Protein AF-A0AAW1FTK6-F1 (afdb_monomer_lite)

Organism: Zoarces viviparus (NCBI:txid48416)

Secondary structure (DSSP, 8-state):
-----GGGTTS---SSEEE-TTSTT--EEE-HHHHHHHHHHHHTS---GGG-S-GGGS----------------------PPPP-------

Structure (mmCIF, N/CA/C/O backbone):
data_AF-A0AAW1FTK6-F1
#
_entry.id   AF-A0AAW1FTK6-F1
#
loop_
_atom_site.group_PDB
_atom_site.id
_atom_site.type_symbol
_atom_site.label_atom_id
_atom_site.label_alt_id
_atom_site.label_comp_id
_atom_site.label_asym_id
_atom_site.label_entity_id
_atom_site.label_seq_id
_atom_site.pdbx_PDB_ins_code
_atom_site.Cartn_x
_atom_site.Cartn_y
_atom_site.Cartn_z
_atom_site.occupancy
_atom_site.B_iso_or_equiv
_atom_site.auth_seq_id
_atom_site.auth_comp_id
_atom_site.auth_asym_id
_atom_site.auth_atom_id
_atom_site.pdbx_PDB_model_num
ATOM 1 N N . MET A 1 1 ? 3.603 -4.248 -1.997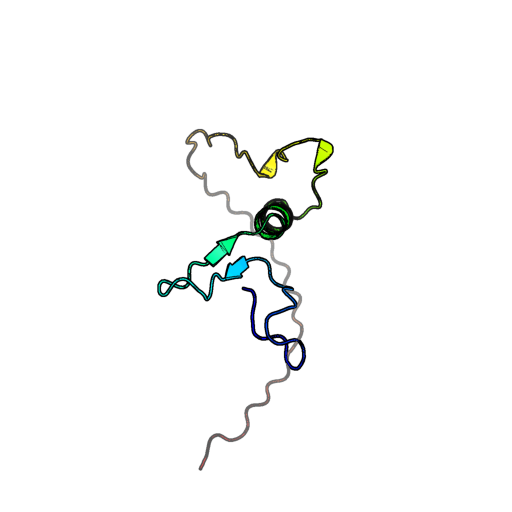 1.00 92.75 1 MET A N 1
ATOM 2 C CA . MET A 1 1 ? 3.792 -3.020 -2.820 1.00 92.75 1 MET A CA 1
ATOM 3 C C . MET A 1 1 ? 3.718 -3.421 -4.280 1.00 92.75 1 MET A C 1
ATOM 5 O O . MET A 1 1 ? 4.131 -4.532 -4.532 1.00 92.75 1 MET A O 1
ATOM 9 N N . ASP A 1 2 ? 3.291 -2.579 -5.222 1.00 96.00 2 ASP A N 1
ATOM 10 C CA . ASP A 1 2 ? 3.172 -2.977 -6.637 1.00 96.00 2 ASP A CA 1
ATOM 11 C C . ASP A 1 2 ? 4.506 -3.504 -7.188 1.00 96.00 2 ASP A C 1
ATOM 13 O O . ASP A 1 2 ? 5.491 -2.756 -7.231 1.00 96.00 2 ASP A O 1
ATOM 17 N N . ASN A 1 3 ? 4.546 -4.772 -7.606 1.00 93.75 3 ASN A N 1
ATOM 18 C CA . ASN A 1 3 ? 5.740 -5.489 -8.066 1.00 93.75 3 ASN A CA 1
ATOM 19 C C . ASN A 1 3 ? 5.752 -5.63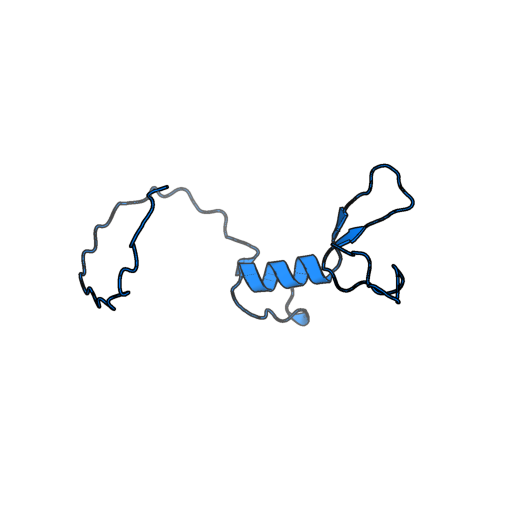6 -9.601 1.00 93.75 3 ASN A C 1
ATOM 21 O O . ASN A 1 3 ? 5.029 -4.938 -10.305 1.00 93.75 3 ASN A O 1
ATOM 25 N N . LEU A 1 4 ? 6.659 -6.479 -10.115 1.00 95.75 4 LEU A N 1
ATOM 26 C CA . LEU A 1 4 ? 6.687 -6.903 -11.516 1.00 95.75 4 LEU A CA 1
ATOM 27 C C . LEU A 1 4 ? 5.729 -8.086 -11.698 1.00 95.75 4 LEU A C 1
ATOM 29 O O . LEU A 1 4 ? 6.001 -9.177 -11.201 1.00 95.75 4 LEU A O 1
ATOM 33 N N . GLU A 1 5 ? 4.679 -7.889 -12.483 1.00 97.12 5 GLU A N 1
ATOM 34 C CA . GLU A 1 5 ? 3.631 -8.876 -12.745 1.00 97.12 5 GLU A CA 1
ATOM 35 C C . GLU A 1 5 ? 3.924 -9.680 -14.021 1.00 97.12 5 GLU A C 1
ATOM 37 O O . GLU A 1 5 ? 3.162 -9.695 -14.988 1.00 97.12 5 GLU A O 1
ATOM 42 N N . TRP A 1 6 ? 5.073 -10.360 -14.040 1.00 95.88 6 TRP A N 1
ATOM 43 C CA . TRP A 1 6 ? 5.459 -11.309 -15.094 1.00 95.88 6 TRP A CA 1
ATOM 44 C C . TRP A 1 6 ? 5.332 -10.729 -16.517 1.00 95.88 6 TRP A C 1
ATOM 46 O O . TRP A 1 6 ? 5.951 -9.714 -16.837 1.00 95.88 6 TRP A O 1
ATOM 56 N N . ALA A 1 7 ? 4.538 -11.370 -17.383 1.00 97.69 7 ALA A N 1
ATOM 57 C CA . ALA A 1 7 ? 4.314 -10.947 -18.763 1.00 97.69 7 ALA A CA 1
ATOM 58 C C . ALA A 1 7 ? 3.583 -9.598 -18.877 1.00 97.69 7 ALA A C 1
ATOM 60 O O . ALA A 1 7 ? 3.755 -8.902 -19.876 1.00 97.69 7 ALA A O 1
ATOM 61 N N . ALA A 1 8 ? 2.809 -9.203 -17.861 1.00 97.19 8 ALA A N 1
ATOM 62 C CA . ALA A 1 8 ? 2.148 -7.901 -17.817 1.00 97.19 8 ALA A CA 1
ATOM 63 C C . ALA A 1 8 ? 3.120 -6.763 -17.451 1.00 97.19 8 ALA A C 1
ATOM 65 O O . ALA A 1 8 ? 2.784 -5.577 -17.573 1.00 97.19 8 ALA A O 1
ATOM 66 N N . GLY A 1 9 ? 4.337 -7.093 -17.008 1.00 96.06 9 GLY A N 1
ATOM 67 C CA . GLY A 1 9 ? 5.310 -6.111 -16.557 1.00 96.06 9 GLY A CA 1
ATOM 68 C C . GLY A 1 9 ? 4.759 -5.299 -15.384 1.00 96.06 9 GLY A C 1
ATOM 69 O O . GLY A 1 9 ? 4.372 -5.859 -14.370 1.00 96.06 9 GLY A O 1
ATOM 70 N N . TYR A 1 10 ? 4.713 -3.974 -15.519 1.00 94.62 10 TYR A N 1
ATOM 71 C CA . TYR A 1 10 ? 4.195 -3.060 -14.483 1.00 94.62 10 TYR A CA 1
ATOM 72 C C . TYR A 1 10 ? 2.821 -2.460 -14.822 1.00 94.62 10 TYR A C 1
ATOM 74 O O . TYR A 1 10 ? 2.413 -1.452 -14.232 1.00 94.62 10 TYR A O 1
ATOM 82 N N . SER A 1 11 ? 2.143 -3.010 -15.834 1.00 95.44 11 SER A N 1
ATOM 83 C CA . SER A 1 11 ? 0.820 -2.530 -16.243 1.00 95.44 11 SER A CA 1
ATOM 84 C C . SER A 1 11 ? -0.263 -2.926 -15.237 1.00 95.44 11 SER A C 1
ATOM 86 O O . SER A 1 11 ? -1.141 -2.115 -14.940 1.00 95.44 11 SER A O 1
ATOM 88 N N . GLU A 1 12 ? -0.146 -4.118 -14.651 1.00 96.06 12 GLU A N 1
ATOM 89 C CA . GLU A 1 12 ? -1.003 -4.599 -13.571 1.00 96.06 12 GLU A CA 1
ATOM 90 C C . GLU A 1 12 ? -0.414 -4.266 -12.193 1.00 96.06 12 GLU A C 1
ATOM 92 O O . GLU A 1 12 ? 0.798 -4.124 -12.024 1.00 96.06 12 GLU A O 1
ATOM 97 N N . ARG A 1 13 ? -1.300 -4.036 -11.216 1.00 96.25 13 ARG A N 1
ATOM 98 C CA . ARG A 1 13 ? -0.967 -3.446 -9.909 1.00 96.25 13 ARG A CA 1
ATOM 99 C C . ARG A 1 13 ? -1.871 -4.004 -8.813 1.00 96.25 13 ARG A C 1
ATOM 101 O O . ARG A 1 13 ? -2.905 -3.406 -8.503 1.00 96.25 13 ARG A O 1
ATOM 108 N N . PHE A 1 14 ? -1.491 -5.134 -8.228 1.00 96.12 14 PHE A N 1
ATOM 109 C CA . PHE A 1 14 ? -2.352 -5.889 -7.304 1.00 96.12 14 PHE A CA 1
ATOM 110 C C . PHE A 1 14 ? -2.217 -5.505 -5.830 1.00 96.12 14 PHE A C 1
ATOM 112 O O . PHE A 1 14 ? -3.034 -5.889 -4.998 1.00 96.12 14 PHE A O 1
ATOM 119 N N . GLU A 1 15 ? -1.201 -4.733 -5.485 1.00 96.94 15 GLU A N 1
ATOM 120 C CA . GLU A 1 15 ? -0.778 -4.572 -4.102 1.00 96.94 15 GLU A CA 1
ATOM 121 C C . GLU A 1 15 ? -1.381 -3.330 -3.440 1.00 96.94 15 GLU A C 1
ATOM 123 O O . GLU A 1 15 ? -1.918 -2.438 -4.100 1.00 96.94 15 GLU A O 1
ATOM 128 N N . LEU A 1 16 ? -1.274 -3.236 -2.111 1.00 98.00 16 LEU A N 1
ATOM 129 C CA . LEU A 1 16 ? -1.864 -2.135 -1.329 1.00 98.00 16 LEU A CA 1
ATOM 130 C C . LEU A 1 16 ? -1.124 -0.795 -1.480 1.00 98.00 16 LEU A C 1
ATOM 132 O O . LEU A 1 16 ? -1.691 0.266 -1.228 1.00 98.00 16 LEU A O 1
ATOM 136 N N . PHE A 1 17 ? 0.138 -0.834 -1.901 1.00 97.81 17 PHE A N 1
ATOM 137 C CA . PHE A 1 17 ? 0.995 0.345 -2.031 1.00 97.81 17 PHE A CA 1
ATOM 138 C C . PHE A 1 17 ? 1.441 0.506 -3.476 1.00 97.81 17 PHE A C 1
ATOM 140 O O . PHE A 1 17 ? 1.989 -0.431 -4.053 1.00 97.81 17 PHE A O 1
ATOM 147 N N . TYR A 1 18 ? 1.241 1.694 -4.037 1.00 97.31 18 TYR A N 1
ATOM 148 C CA . TYR A 1 18 ? 1.805 2.088 -5.320 1.00 97.31 18 TYR A CA 1
ATOM 149 C C . TYR A 1 18 ? 3.276 2.480 -5.160 1.00 97.31 18 TYR A C 1
ATOM 151 O O . TYR A 1 18 ? 3.663 3.094 -4.167 1.00 97.31 18 TYR A O 1
ATOM 159 N N . VAL A 1 19 ? 4.088 2.143 -6.159 1.00 95.94 19 VAL A N 1
ATOM 160 C CA . VAL A 1 19 ? 5.508 2.502 -6.222 1.00 95.94 19 VAL A CA 1
ATOM 161 C C . VAL A 1 19 ? 5.726 3.398 -7.434 1.00 95.94 19 VAL A C 1
ATOM 163 O O . VAL A 1 19 ? 5.545 2.952 -8.572 1.00 95.94 19 VAL A O 1
ATOM 166 N N . ASN A 1 20 ? 6.157 4.643 -7.211 1.00 94.56 20 ASN A N 1
ATOM 167 C CA . ASN A 1 20 ? 6.560 5.520 -8.309 1.00 94.56 20 ASN A CA 1
ATOM 168 C C . ASN A 1 20 ? 7.996 5.200 -8.745 1.00 94.56 20 ASN A C 1
ATOM 170 O O . ASN A 1 20 ? 8.955 5.654 -8.131 1.00 94.56 20 ASN A O 1
ATOM 174 N N . ARG A 1 21 ? 8.138 4.435 -9.829 1.00 92.12 21 ARG A N 1
ATOM 175 C CA . ARG A 1 21 ? 9.446 4.022 -10.368 1.00 92.12 21 ARG A CA 1
ATOM 176 C C . ARG A 1 21 ? 10.149 5.094 -11.206 1.00 92.12 21 ARG A C 1
ATOM 178 O O . ARG A 1 21 ? 11.307 4.911 -11.559 1.00 92.12 21 ARG A O 1
ATOM 185 N N . SER A 1 22 ? 9.461 6.185 -11.543 1.00 93.94 22 SER A N 1
ATOM 186 C CA . SER A 1 22 ? 10.071 7.327 -12.235 1.00 93.94 22 SER A CA 1
ATOM 187 C C . SER A 1 22 ? 10.827 8.252 -11.279 1.00 93.94 22 SER A C 1
ATOM 189 O O . SER A 1 22 ? 11.677 9.018 -11.723 1.00 93.94 22 SER A O 1
ATOM 191 N N . ASP A 1 23 ? 10.519 8.188 -9.983 1.00 94.31 23 ASP A N 1
ATOM 192 C CA . ASP A 1 23 ? 11.209 8.933 -8.935 1.00 94.31 23 ASP A CA 1
ATOM 193 C C . ASP A 1 23 ? 12.373 8.086 -8.383 1.00 94.31 23 ASP A C 1
ATOM 195 O O . ASP A 1 23 ? 12.132 6.965 -7.930 1.00 94.31 23 ASP A O 1
ATOM 199 N N . PRO A 1 24 ? 13.626 8.579 -8.385 1.00 95.44 24 PRO A N 1
ATOM 200 C CA . PRO A 1 24 ? 14.778 7.822 -7.890 1.00 95.44 24 PRO A CA 1
ATOM 201 C C . PRO A 1 24 ? 14.717 7.515 -6.387 1.00 95.44 24 PRO A C 1
ATOM 203 O O . PRO A 1 24 ? 15.430 6.630 -5.922 1.00 95.44 24 PRO A O 1
ATOM 206 N N . THR A 1 25 ? 13.881 8.222 -5.623 1.00 96.50 25 THR A N 1
ATOM 207 C CA . THR A 1 25 ? 13.656 7.938 -4.200 1.00 96.50 25 THR A CA 1
ATOM 208 C C . THR A 1 25 ? 12.733 6.737 -3.974 1.00 96.50 25 THR A C 1
ATOM 210 O O . THR A 1 25 ? 12.650 6.249 -2.850 1.00 96.50 25 THR A O 1
ATOM 213 N N . ILE A 1 26 ? 12.081 6.233 -5.035 1.00 93.56 26 ILE A N 1
ATOM 214 C CA . ILE A 1 26 ? 11.184 5.066 -5.038 1.00 93.56 26 ILE A CA 1
ATOM 215 C C . ILE A 1 26 ? 10.174 5.135 -3.872 1.00 93.56 26 ILE A C 1
ATOM 217 O O . ILE A 1 26 ? 10.137 4.255 -3.007 1.00 93.56 26 ILE A O 1
ATOM 221 N N . PRO A 1 27 ? 9.348 6.195 -3.803 1.00 96.25 27 PRO A N 1
ATOM 222 C CA . PRO A 1 27 ? 8.432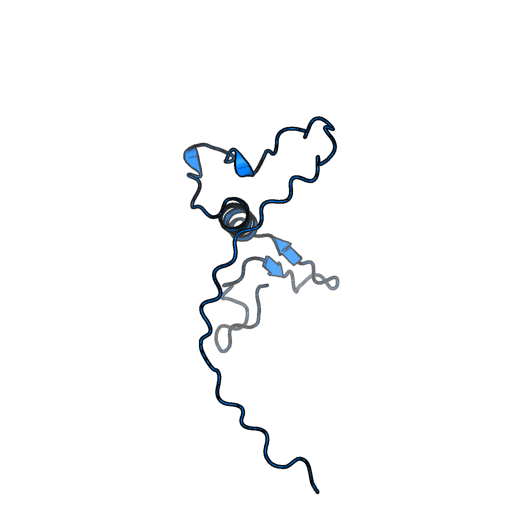 6.373 -2.688 1.00 96.25 27 PRO A CA 1
ATOM 223 C C . PRO A 1 2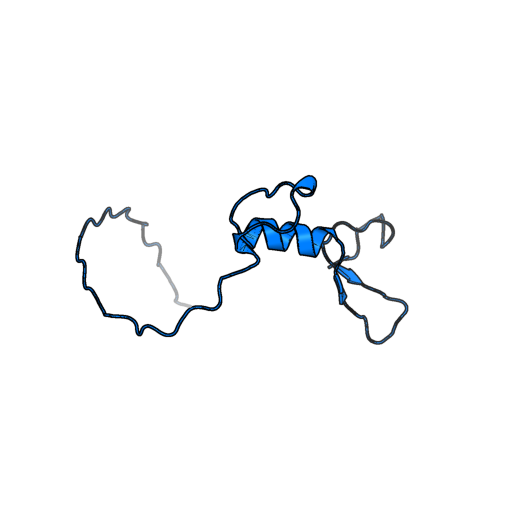7 ? 7.322 5.310 -2.703 1.00 96.25 27 PRO A C 1
ATOM 225 O O . PRO A 1 27 ? 6.754 4.988 -3.755 1.00 96.25 27 PRO A O 1
ATOM 228 N N . LEU A 1 28 ? 6.982 4.806 -1.510 1.00 96.06 28 LEU A N 1
ATOM 229 C CA . LEU A 1 28 ? 5.835 3.930 -1.261 1.00 96.06 28 LEU A CA 1
ATOM 230 C C . LEU A 1 28 ? 4.600 4.774 -0.949 1.00 96.06 28 LEU A C 1
ATOM 232 O O . LEU A 1 28 ? 4.524 5.423 0.092 1.00 96.06 28 LEU A O 1
ATOM 236 N N . ILE A 1 29 ? 3.623 4.750 -1.848 1.00 97.50 29 ILE A N 1
ATOM 237 C CA . ILE A 1 29 ? 2.416 5.571 -1.757 1.00 97.50 29 ILE A CA 1
ATOM 238 C C . ILE A 1 29 ? 1.235 4.658 -1.401 1.00 97.50 29 ILE A C 1
ATOM 240 O O . ILE A 1 29 ? 0.908 3.763 -2.187 1.00 97.50 29 ILE A O 1
ATOM 244 N N . PRO A 1 30 ? 0.584 4.830 -0.236 1.00 97.81 30 PRO A N 1
ATOM 245 C CA . PRO A 1 30 ? -0.562 4.005 0.133 1.00 97.81 30 PRO A CA 1
ATOM 246 C C . PRO A 1 30 ? -1.735 4.251 -0.823 1.00 97.81 30 PRO A C 1
ATOM 248 O O . PRO A 1 30 ? -2.085 5.394 -1.112 1.00 97.81 30 PRO A O 1
ATOM 251 N N . LYS A 1 31 ? -2.362 3.175 -1.309 1.00 97.56 31 LYS A N 1
ATOM 252 C CA . LYS A 1 31 ? -3.643 3.249 -2.028 1.00 97.56 31 LYS A CA 1
ATOM 253 C C . LYS A 1 31 ? -4.796 3.281 -1.022 1.00 97.56 31 LYS A C 1
ATOM 255 O O . LYS A 1 31 ? -4.636 2.871 0.125 1.00 97.56 31 LYS A O 1
ATOM 260 N N . ASN A 1 32 ? -5.996 3.645 -1.473 1.00 95.69 32 ASN A N 1
ATOM 261 C CA . ASN A 1 32 ? -7.204 3.601 -0.632 1.00 95.69 32 ASN A CA 1
ATOM 262 C C . ASN A 1 32 ? -7.456 2.207 -0.027 1.00 95.69 32 ASN A C 1
ATOM 264 O O . ASN A 1 32 ? -7.947 2.089 1.096 1.00 95.69 32 ASN A O 1
ATOM 268 N N . SER A 1 33 ? -7.082 1.144 -0.749 1.00 96.19 33 SER A N 1
ATOM 269 C CA . SER A 1 33 ? -7.171 -0.231 -0.257 1.00 96.19 33 SER A CA 1
ATOM 270 C C . SER A 1 33 ? -6.290 -0.484 0.967 1.00 96.19 33 SER A C 1
ATOM 272 O O . SER A 1 33 ? -6.687 -1.280 1.810 1.00 96.19 33 SER A O 1
ATOM 274 N N . ALA A 1 34 ? -5.153 0.205 1.122 1.00 97.19 34 ALA A N 1
ATOM 275 C CA . ALA A 1 34 ? -4.296 0.069 2.298 1.00 97.19 34 ALA A CA 1
ATOM 276 C C . ALA A 1 34 ? -5.019 0.530 3.570 1.00 97.19 34 ALA A C 1
ATOM 278 O O . ALA A 1 34 ? -5.091 -0.219 4.541 1.00 97.19 34 ALA A O 1
ATOM 279 N N . SER A 1 35 ? -5.623 1.723 3.547 1.00 93.31 35 SER A N 1
ATOM 280 C CA . SER A 1 35 ? -6.404 2.243 4.677 1.00 93.31 35 SER A CA 1
ATOM 281 C C . SER A 1 35 ? -7.625 1.372 4.970 1.00 93.31 35 SER A C 1
ATOM 283 O O . SER A 1 35 ? -7.927 1.095 6.129 1.00 93.31 35 SER A O 1
ATOM 285 N N . ARG A 1 36 ? -8.304 0.883 3.925 1.00 93.69 36 ARG A N 1
ATOM 286 C CA . ARG A 1 36 ? -9.440 -0.030 4.087 1.00 93.69 36 ARG A CA 1
ATOM 287 C C . ARG A 1 36 ? -9.019 -1.349 4.733 1.00 93.69 36 ARG A C 1
ATOM 289 O O . ARG A 1 36 ? -9.654 -1.786 5.687 1.00 93.69 36 ARG A O 1
ATOM 296 N N . TYR A 1 37 ? -7.949 -1.965 4.244 1.00 95.94 37 TYR A N 1
ATOM 297 C CA . TYR A 1 37 ? -7.428 -3.211 4.796 1.00 95.94 37 TYR A CA 1
ATOM 298 C C . TYR A 1 37 ? -6.957 -3.033 6.245 1.00 95.94 37 TYR A C 1
ATOM 300 O O . TYR A 1 37 ? -7.273 -3.862 7.093 1.00 95.94 37 TYR A O 1
ATOM 308 N N . ALA A 1 38 ? -6.314 -1.904 6.561 1.00 94.94 38 ALA A N 1
ATOM 309 C CA . ALA A 1 38 ? -5.952 -1.554 7.931 1.00 94.94 38 ALA A CA 1
ATOM 310 C C . ALA A 1 38 ? -7.183 -1.458 8.845 1.00 94.94 38 ALA A C 1
ATOM 312 O O . ALA A 1 38 ? -7.163 -2.029 9.927 1.00 94.94 38 ALA A O 1
ATOM 313 N N . SER A 1 39 ? -8.277 -0.822 8.403 1.00 93.81 39 SER A N 1
ATOM 314 C CA . SER A 1 39 ? -9.509 -0.766 9.207 1.00 93.81 39 SER A CA 1
ATOM 315 C C . SER A 1 39 ? -10.100 -2.148 9.489 1.00 93.81 39 SER A C 1
ATOM 317 O O . SER A 1 39 ? -10.540 -2.402 10.604 1.00 93.81 39 SER A O 1
ATOM 319 N N . ILE A 1 40 ? -10.049 -3.057 8.511 1.00 95.62 40 ILE A N 1
ATOM 320 C CA . ILE A 1 40 ? -10.545 -4.427 8.683 1.00 95.62 40 ILE A CA 1
ATOM 321 C C . ILE A 1 40 ? -9.716 -5.163 9.735 1.00 95.62 40 ILE A C 1
ATOM 323 O O . ILE A 1 40 ? -10.273 -5.791 10.629 1.00 95.62 40 ILE A O 1
ATOM 327 N N . ILE A 1 41 ? -8.388 -5.048 9.659 1.00 96.62 41 ILE A N 1
ATOM 328 C CA . ILE A 1 41 ? -7.484 -5.681 10.624 1.00 96.62 41 ILE A CA 1
ATOM 329 C C . ILE A 1 41 ? -7.678 -5.092 12.022 1.00 96.62 41 ILE A C 1
ATOM 331 O O . ILE A 1 41 ? -7.865 -5.844 12.972 1.00 96.62 41 ILE A O 1
ATOM 335 N N . THR A 1 42 ? -7.642 -3.764 12.155 1.00 94.88 42 THR A N 1
ATOM 336 C CA . THR A 1 42 ? -7.720 -3.081 13.455 1.00 94.88 42 THR A CA 1
ATOM 337 C C . THR A 1 42 ? -9.017 -3.398 14.188 1.00 94.88 42 THR A C 1
ATOM 339 O O . THR A 1 42 ? -9.019 -3.549 15.405 1.00 94.88 42 THR A O 1
ATOM 342 N N . CYS A 1 43 ? -10.118 -3.508 13.454 1.00 93.69 43 CYS A N 1
ATOM 343 C CA . CYS A 1 43 ? -11.438 -3.710 14.038 1.00 93.69 43 CYS A CA 1
ATOM 344 C C . CYS A 1 43 ? -11.850 -5.182 14.060 1.00 93.69 43 CYS A C 1
ATOM 346 O O . CYS A 1 43 ? -12.871 -5.504 14.658 1.00 93.69 43 CYS A O 1
ATOM 348 N N . ASN A 1 44 ? -11.062 -6.061 13.425 1.00 95.44 44 ASN A N 1
ATOM 349 C CA . ASN A 1 44 ? -11.378 -7.470 13.203 1.00 95.44 44 ASN A CA 1
ATOM 350 C C . ASN A 1 44 ? -12.808 -7.675 12.659 1.00 95.44 44 ASN A C 1
ATOM 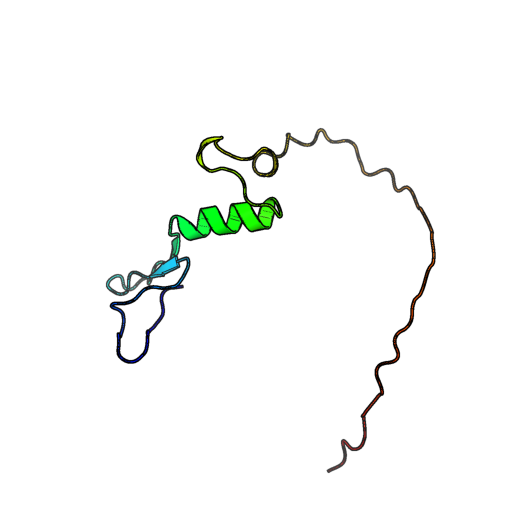352 O O . ASN A 1 44 ? -13.521 -8.591 13.065 1.00 95.44 44 ASN A O 1
ATOM 356 N N . ASP A 1 45 ? -13.235 -6.776 11.772 1.00 93.69 45 ASP A N 1
ATOM 357 C CA . ASP A 1 45 ? -14.591 -6.724 11.225 1.00 93.69 45 ASP A CA 1
ATOM 358 C C . ASP A 1 45 ? -14.586 -6.016 9.856 1.00 93.69 45 ASP A C 1
ATOM 360 O O . ASP A 1 45 ? -13.558 -5.518 9.393 1.00 93.69 45 ASP A O 1
ATOM 364 N N . PHE A 1 46 ? -15.735 -5.941 9.190 1.00 93.62 46 PHE A N 1
ATOM 365 C CA . PHE A 1 46 ? -15.935 -5.266 7.911 1.00 93.62 46 PHE A CA 1
ATOM 366 C C . PHE A 1 46 ? -16.775 -3.992 8.088 1.00 93.62 46 PHE A C 1
ATOM 368 O O . PHE A 1 46 ? -17.949 -3.977 7.718 1.00 93.62 46 PHE A O 1
ATOM 375 N N . PRO A 1 47 ? -16.190 -2.890 8.598 1.00 89.75 47 PRO A N 1
ATOM 376 C CA . PRO A 1 47 ? -16.940 -1.669 8.887 1.00 89.75 47 PRO A CA 1
ATOM 377 C C . PRO A 1 47 ? -17.607 -1.099 7.630 1.00 89.75 47 PRO A C 1
ATOM 379 O O . PRO A 1 47 ? -16.978 -1.053 6.575 1.00 89.75 47 PRO A O 1
ATOM 382 N N . ASP A 1 48 ? -18.858 -0.650 7.696 1.00 90.44 48 ASP A N 1
ATOM 383 C CA . ASP A 1 48 ? -19.537 -0.076 6.526 1.00 90.44 48 ASP A CA 1
ATOM 384 C C . ASP A 1 48 ? -18.902 1.278 6.144 1.00 90.44 48 ASP A C 1
ATOM 386 O O . ASP A 1 48 ? -18.905 2.203 6.960 1.00 90.44 48 ASP A O 1
ATOM 390 N N . PRO A 1 49 ? -18.365 1.442 4.918 1.00 84.06 49 PRO A N 1
ATOM 391 C CA . PRO A 1 49 ? -17.803 2.719 4.486 1.00 84.06 49 PRO A CA 1
ATOM 392 C C . PRO A 1 49 ? -18.818 3.875 4.469 1.00 84.06 49 PRO A C 1
ATOM 394 O O . PRO A 1 49 ? -18.397 5.029 4.518 1.00 84.06 49 PRO A O 1
ATOM 397 N N . ALA A 1 50 ? -20.126 3.605 4.397 1.00 89.00 50 ALA A N 1
ATOM 398 C CA . ALA A 1 50 ? -21.165 4.634 4.407 1.00 89.00 50 ALA A CA 1
ATOM 399 C C . ALA A 1 50 ? -21.422 5.227 5.803 1.00 89.00 50 ALA A C 1
ATOM 401 O O . ALA A 1 50 ? -21.902 6.356 5.902 1.00 89.00 50 ALA A O 1
ATOM 402 N N . LEU A 1 51 ? -21.088 4.494 6.872 1.00 85.75 51 LEU A N 1
ATOM 403 C CA . LEU A 1 51 ? -21.313 4.916 8.260 1.00 85.75 51 LEU A CA 1
ATOM 404 C C . LEU A 1 51 ? -20.180 5.792 8.822 1.00 85.75 51 LEU A C 1
ATOM 406 O O . LEU A 1 51 ? -20.280 6.276 9.945 1.00 85.75 51 LEU A O 1
ATOM 410 N N . GLY A 1 52 ? -19.129 6.042 8.034 1.00 81.25 52 GLY A N 1
ATOM 411 C CA . GLY A 1 52 ? -17.957 6.801 8.466 1.00 81.25 52 GLY A CA 1
ATOM 412 C C . GLY A 1 52 ? -16.921 5.940 9.206 1.00 81.25 52 GLY A C 1
ATOM 413 O O . GLY A 1 52 ? -16.920 4.715 9.071 1.00 81.25 52 GLY A O 1
ATOM 414 N N . PRO A 1 53 ? -15.970 6.560 9.931 1.00 84.06 53 PRO A N 1
ATOM 415 C CA . PRO A 1 53 ? -14.964 5.833 10.700 1.00 84.06 53 PRO A CA 1
ATOM 416 C C . PRO A 1 53 ? -15.622 4.967 11.780 1.00 84.06 53 PRO A C 1
ATOM 418 O O . PRO A 1 53 ? -16.418 5.462 12.569 1.00 84.06 53 PRO A O 1
ATOM 421 N N . HIS A 1 54 ? -15.283 3.680 11.820 1.00 86.12 54 HIS A N 1
ATOM 422 C CA . HIS A 1 54 ? -15.800 2.766 12.839 1.00 86.12 54 HIS A CA 1
ATOM 423 C C . HIS A 1 54 ? -15.218 3.105 14.217 1.00 86.12 54 HIS A C 1
ATOM 425 O O . HIS A 1 54 ? -14.043 3.457 14.309 1.00 86.12 54 HIS A O 1
ATOM 431 N N . GLU A 1 55 ? -16.009 2.943 15.279 1.00 88.19 55 GLU A N 1
ATOM 432 C CA . GLU A 1 55 ? -15.665 3.329 16.662 1.00 88.19 55 GLU A CA 1
ATOM 433 C C . GLU A 1 55 ? -14.296 2.789 17.130 1.00 88.19 55 GLU A C 1
ATOM 435 O O . GLU A 1 55 ? -13.520 3.503 17.753 1.00 88.19 55 GLU A O 1
ATOM 440 N N . CYS A 1 56 ? -13.931 1.562 16.737 1.00 88.81 56 CYS A N 1
ATOM 441 C CA . CYS A 1 56 ? -12.599 0.958 16.968 1.00 88.81 56 CYS A CA 1
ATOM 442 C C . CYS A 1 56 ? -11.404 1.821 16.506 1.00 88.81 56 CYS A C 1
ATOM 444 O O . CYS A 1 56 ? -10.294 1.635 16.998 1.00 88.81 56 CYS A O 1
ATOM 446 N N . LEU A 1 57 ? -11.590 2.700 15.516 1.00 87.81 57 LEU A N 1
ATOM 447 C CA . LEU A 1 57 ? -10.536 3.549 14.958 1.00 87.81 57 LEU A CA 1
ATOM 448 C C . LEU A 1 57 ? -10.343 4.835 15.763 1.00 87.81 57 LEU A C 1
ATOM 450 O O . LEU A 1 57 ? -9.354 5.534 15.549 1.00 87.81 57 LEU A O 1
ATOM 454 N N . ASN A 1 58 ? -11.269 5.143 16.668 1.00 84.38 58 ASN A N 1
ATOM 455 C CA . ASN A 1 58 ? -11.194 6.276 17.572 1.00 84.38 58 ASN A CA 1
ATOM 456 C C . ASN A 1 58 ? -11.197 5.768 19.021 1.00 84.38 58 ASN A C 1
ATOM 458 O O . ASN A 1 58 ? -12.231 5.842 19.687 1.00 84.38 58 ASN A O 1
ATOM 462 N N . PRO A 1 59 ? -10.072 5.221 19.520 1.00 71.69 59 PRO A N 1
ATOM 463 C CA . PRO A 1 59 ? -9.981 4.878 20.929 1.00 71.69 59 PRO A CA 1
ATOM 464 C C . PRO A 1 59 ? -10.201 6.148 21.755 1.00 71.69 59 PRO A C 1
ATOM 466 O O . PRO A 1 59 ? -9.563 7.177 21.516 1.00 71.69 59 PRO A O 1
ATOM 469 N N . GLU A 1 60 ? -11.124 6.083 22.712 1.00 72.81 60 GLU A N 1
ATOM 470 C CA . GLU A 1 60 ? -11.306 7.145 23.698 1.00 72.81 60 GLU A CA 1
ATOM 471 C C . GLU A 1 60 ? -9.948 7.433 24.369 1.00 72.81 60 GLU A C 1
ATOM 473 O O . GLU A 1 60 ? -9.180 6.486 24.581 1.00 72.81 60 GLU A O 1
ATOM 478 N N . PRO A 1 61 ? -9.589 8.699 24.672 1.00 63.56 61 PRO A N 1
ATOM 479 C CA . PRO A 1 61 ? -8.372 8.986 25.417 1.00 63.56 61 PRO A CA 1
ATOM 480 C C . PRO A 1 61 ? -8.468 8.269 26.760 1.00 63.56 61 PRO A C 1
ATOM 482 O O . PRO A 1 61 ? -9.216 8.680 27.644 1.00 63.56 61 PRO A O 1
ATOM 485 N N . GLU A 1 62 ? -7.739 7.165 26.872 1.00 61.19 62 GLU A N 1
ATOM 486 C CA . GLU A 1 62 ? -7.725 6.304 28.040 1.00 61.19 62 GLU A CA 1
ATOM 487 C C . GLU A 1 62 ? -7.375 7.168 29.258 1.00 61.19 62 GLU A C 1
ATOM 489 O O . GLU A 1 62 ? -6.250 7.653 29.410 1.00 61.19 62 GLU A O 1
ATOM 494 N N . ALA A 1 63 ? -8.369 7.446 30.104 1.00 52.59 63 ALA A N 1
ATOM 495 C CA . ALA A 1 63 ? -8.133 8.115 31.366 1.00 52.59 63 ALA A CA 1
ATOM 496 C C . ALA A 1 63 ? -7.227 7.201 32.190 1.00 52.59 63 ALA A C 1
ATOM 498 O O . ALA A 1 63 ? -7.645 6.114 32.583 1.00 52.59 63 ALA A O 1
ATOM 499 N N . THR A 1 64 ? -5.995 7.652 32.440 1.00 49.34 64 THR A N 1
ATOM 500 C CA . THR A 1 64 ? -5.020 7.044 33.348 1.00 49.34 64 THR A CA 1
ATOM 501 C C . THR A 1 64 ? -5.707 6.474 34.588 1.00 49.34 64 THR A C 1
ATOM 503 O O . THR A 1 64 ? -5.998 7.187 35.546 1.00 49.34 64 THR A O 1
ATOM 506 N N . SER A 1 65 ? -5.946 5.169 34.578 1.00 48.62 65 SER A N 1
ATOM 507 C CA . SER A 1 65 ? -6.246 4.365 35.752 1.00 48.62 65 SER A CA 1
ATOM 508 C C . SER A 1 65 ? -5.356 3.142 35.636 1.00 48.62 65 SER A C 1
ATOM 510 O O . SER A 1 65 ? -5.519 2.316 34.745 1.00 48.62 65 SER A O 1
ATOM 512 N N . ALA A 1 66 ? -4.328 3.118 36.482 1.00 44.12 66 ALA A N 1
ATOM 513 C CA . ALA A 1 66 ? -3.266 2.122 36.501 1.00 44.12 66 ALA A CA 1
ATOM 514 C C . ALA A 1 66 ? -3.803 0.676 36.440 1.00 44.12 66 ALA A C 1
ATOM 516 O O . ALA A 1 66 ? -4.869 0.400 37.000 1.00 44.12 66 ALA A O 1
ATOM 517 N N . PRO A 1 67 ? -3.062 -0.277 35.842 1.00 41.00 67 PRO A N 1
ATOM 518 C CA . PRO A 1 67 ? -3.487 -1.666 35.836 1.00 41.00 67 PRO A CA 1
ATOM 519 C C . PRO A 1 67 ? -3.455 -2.200 37.272 1.00 41.00 67 PRO A C 1
ATOM 521 O O . PRO A 1 67 ? -2.393 -2.376 37.870 1.00 41.00 67 PRO A O 1
ATOM 524 N N . THR A 1 68 ? -4.631 -2.475 37.833 1.00 36.06 68 THR A N 1
ATOM 525 C CA . THR A 1 68 ? -4.742 -3.349 39.001 1.00 36.06 68 THR A CA 1
ATOM 526 C C . THR A 1 68 ? -4.584 -4.777 38.497 1.00 36.06 68 THR A C 1
ATOM 528 O O . THR A 1 68 ? -5.473 -5.315 37.839 1.00 36.06 68 THR A O 1
ATOM 531 N N . VAL A 1 69 ? -3.425 -5.375 38.779 1.00 41.78 69 VAL A N 1
ATOM 532 C CA . VAL A 1 69 ? -3.168 -6.806 38.585 1.00 41.78 69 VAL A CA 1
ATOM 533 C C . VAL A 1 69 ? -4.275 -7.585 39.289 1.00 41.78 69 VAL A C 1
ATOM 535 O O . VAL A 1 69 ? -4.347 -7.585 40.515 1.00 41.78 69 VAL A O 1
ATOM 538 N N . THR A 1 70 ? -5.135 -8.249 38.520 1.00 32.03 70 THR A N 1
ATOM 539 C CA . THR A 1 70 ? -6.043 -9.264 39.054 1.00 32.03 70 THR A CA 1
ATOM 540 C C . THR A 1 70 ? -5.696 -10.591 38.402 1.00 32.03 70 THR A C 1
ATOM 542 O O . THR A 1 70 ? -6.002 -10.845 37.239 1.00 32.03 70 THR A O 1
ATOM 545 N N . THR A 1 71 ? -4.991 -11.412 39.175 1.00 31.19 71 THR A N 1
ATOM 546 C CA . THR A 1 71 ? -4.740 -12.825 38.917 1.00 31.19 71 THR A CA 1
ATOM 547 C C . THR A 1 71 ? -6.071 -13.559 38.801 1.00 31.19 71 THR A C 1
ATOM 549 O O . THR A 1 71 ? -6.809 -13.650 39.779 1.00 31.19 71 THR A O 1
ATOM 552 N N . HIS A 1 72 ? -6.349 -14.133 37.634 1.00 36.94 72 HIS A N 1
ATOM 553 C CA . HIS A 1 72 ? -7.325 -15.207 37.502 1.00 36.94 72 HIS A CA 1
ATOM 554 C C . HIS A 1 72 ? -6.654 -16.401 36.830 1.00 36.94 72 HIS A C 1
ATOM 556 O O . HIS A 1 72 ? -6.484 -16.462 35.614 1.00 36.94 72 HIS A O 1
ATOM 562 N N . GLU A 1 73 ? -6.235 -17.333 37.682 1.00 34.53 73 GLU A N 1
ATOM 563 C CA . GLU A 1 73 ? -5.962 -18.718 37.330 1.00 34.53 73 GLU A CA 1
ATOM 564 C C . GLU A 1 73 ? -7.227 -19.336 36.723 1.00 34.53 73 GLU A C 1
ATOM 566 O O . GLU A 1 73 ? -8.308 -19.221 37.299 1.00 34.53 73 GLU A O 1
ATOM 571 N N . ASN A 1 74 ? -7.091 -20.015 35.584 1.00 34.47 74 ASN A N 1
ATOM 572 C CA . ASN A 1 74 ? -7.793 -21.275 35.365 1.00 34.47 74 ASN A CA 1
ATOM 573 C C . ASN A 1 74 ? -7.122 -22.095 34.259 1.00 34.47 74 ASN A C 1
ATOM 575 O O . ASN A 1 74 ? -7.150 -21.778 33.072 1.00 34.47 74 ASN A O 1
ATOM 579 N N . THR A 1 75 ? -6.511 -23.176 34.725 1.00 31.97 75 THR A N 1
ATOM 580 C CA . THR A 1 75 ? -5.933 -24.301 34.002 1.00 31.97 75 THR A CA 1
ATOM 581 C C . THR A 1 75 ? -6.992 -25.063 33.209 1.00 31.97 75 THR A C 1
ATOM 583 O O . THR A 1 75 ? -7.882 -25.643 33.820 1.00 31.97 75 THR A O 1
ATOM 586 N N . VAL A 1 76 ? -6.817 -25.192 31.889 1.00 32.38 76 VAL A N 1
ATOM 587 C CA . VAL A 1 76 ? -7.116 -26.436 31.151 1.00 32.38 76 VAL A CA 1
ATOM 588 C C . VAL A 1 76 ? -6.088 -26.598 30.026 1.00 32.38 76 VAL A C 1
ATOM 590 O O . VAL A 1 76 ? -6.173 -25.965 28.977 1.00 32.38 76 VAL A O 1
ATOM 593 N N . GLN A 1 77 ? -5.104 -27.468 30.250 1.00 31.45 77 GLN A N 1
ATOM 594 C CA . GLN A 1 77 ? -4.244 -28.017 29.201 1.00 31.45 77 GLN A CA 1
ATOM 595 C C . GLN A 1 77 ? -5.046 -29.028 28.373 1.00 31.45 77 GLN A C 1
ATOM 597 O O . GLN A 1 77 ? -5.528 -30.021 28.912 1.00 31.45 77 GLN A O 1
ATOM 602 N N . THR A 1 78 ? -5.140 -28.815 27.060 1.00 28.92 78 THR A N 1
ATOM 603 C CA . THR A 1 78 ? -5.415 -29.892 26.097 1.00 28.92 78 THR A CA 1
ATOM 604 C C . THR A 1 78 ? -4.188 -30.044 25.209 1.00 28.92 78 THR A C 1
ATOM 606 O O . THR A 1 78 ? -3.918 -29.226 24.335 1.00 28.92 78 THR A O 1
ATOM 609 N N . THR A 1 79 ? -3.406 -31.077 25.506 1.00 31.39 79 THR A N 1
ATOM 610 C CA . THR A 1 79 ? -2.163 -31.441 24.826 1.00 31.39 79 THR A CA 1
ATOM 611 C C . THR A 1 79 ? -2.477 -32.218 23.548 1.00 31.39 79 THR A C 1
ATOM 613 O O . THR A 1 79 ? -3.091 -33.280 23.615 1.00 31.39 79 THR A O 1
ATOM 616 N N . VAL A 1 80 ? -2.009 -31.734 22.395 1.00 38.00 80 VAL A N 1
ATOM 617 C CA . VAL A 1 80 ? -1.904 -32.530 21.160 1.00 38.00 80 VAL A CA 1
ATOM 618 C C . VAL A 1 80 ? -0.422 -32.880 20.971 1.00 38.00 80 VAL A C 1
ATOM 620 O O . VAL A 1 80 ? 0.393 -31.959 20.899 1.00 38.00 80 VAL A O 1
ATOM 623 N N . PRO A 1 81 ? -0.019 -34.165 20.938 1.00 37.38 81 PRO A N 1
ATOM 624 C CA . PRO A 1 81 ? 1.388 -34.524 20.803 1.00 37.38 81 PRO A CA 1
ATOM 625 C C . PRO A 1 81 ? 1.845 -34.364 19.347 1.00 37.38 81 PRO A C 1
ATOM 627 O O . PRO A 1 81 ? 1.352 -35.049 18.452 1.00 37.38 81 PRO A O 1
ATOM 630 N N . ILE A 1 82 ? 2.814 -33.476 19.113 1.00 42.41 82 ILE A N 1
ATOM 631 C CA . ILE A 1 82 ? 3.588 -33.430 17.867 1.00 42.41 82 ILE A CA 1
ATOM 632 C C . ILE A 1 82 ? 4.745 -34.420 18.019 1.00 42.41 82 ILE A C 1
ATOM 634 O O . ILE A 1 82 ? 5.563 -34.300 18.930 1.00 42.41 82 ILE A O 1
ATOM 638 N N . LEU A 1 83 ? 4.771 -35.430 17.146 1.00 38.50 83 LEU A N 1
ATOM 639 C CA . LEU A 1 83 ? 5.816 -36.447 17.082 1.00 38.50 83 LEU A CA 1
ATOM 640 C C . LEU A 1 83 ? 7.164 -35.779 16.770 1.00 38.50 83 LEU A C 1
ATOM 642 O O . LEU A 1 83 ? 7.322 -35.142 15.730 1.00 38.50 83 LEU A O 1
ATOM 646 N N . ALA A 1 84 ? 8.125 -35.940 17.676 1.00 36.16 84 ALA A N 1
ATOM 647 C CA . ALA A 1 84 ? 9.507 -35.545 17.466 1.00 36.16 84 ALA A CA 1
ATOM 648 C C . ALA A 1 84 ? 10.137 -36.413 16.367 1.00 36.16 84 ALA A C 1
ATOM 650 O O . ALA A 1 84 ? 10.144 -37.641 16.471 1.00 36.16 84 ALA A O 1
ATOM 651 N N . LEU A 1 85 ? 10.692 -35.772 15.340 1.00 38.50 85 LEU A N 1
ATOM 652 C CA . LEU A 1 85 ? 11.640 -36.387 14.421 1.00 38.50 85 LEU A CA 1
ATOM 653 C C . LEU A 1 85 ? 12.930 -35.565 14.480 1.00 38.50 85 LEU A C 1
ATOM 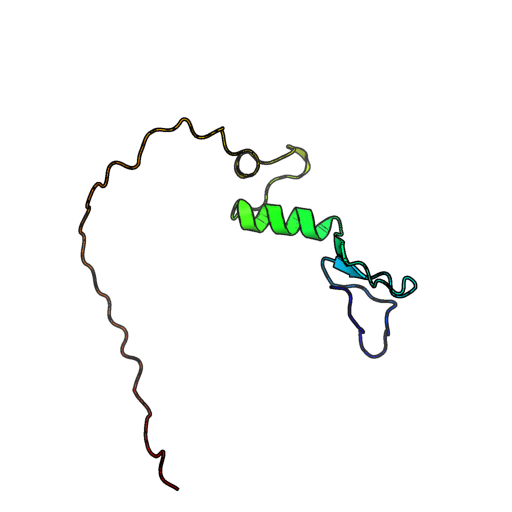655 O O . LEU A 1 85 ? 13.114 -34.629 13.712 1.00 38.50 85 LEU A O 1
ATOM 659 N N . ASP A 1 86 ? 13.793 -35.906 15.432 1.00 40.38 86 ASP A N 1
ATOM 660 C CA . ASP A 1 86 ? 15.214 -35.574 15.371 1.00 40.38 86 ASP A CA 1
ATOM 661 C C . ASP A 1 86 ? 15.982 -36.892 15.304 1.00 40.38 86 ASP A C 1
ATOM 663 O O . ASP A 1 86 ? 16.047 -37.628 16.289 1.00 40.38 86 ASP A O 1
ATOM 667 N N . MET A 1 87 ? 16.506 -37.212 14.120 1.00 43.00 87 MET A N 1
ATOM 668 C CA . MET A 1 87 ? 17.564 -38.201 13.961 1.00 43.00 87 MET A CA 1
ATOM 669 C C . MET A 1 87 ? 18.580 -37.689 12.933 1.00 43.00 87 MET A C 1
ATOM 671 O O . MET A 1 87 ? 18.303 -37.675 11.737 1.00 43.00 87 MET A O 1
ATOM 675 N N . MET A 1 88 ? 19.780 -37.393 13.443 1.00 42.09 88 MET A N 1
ATOM 676 C CA . MET A 1 88 ? 21.077 -37.281 12.756 1.00 42.09 88 MET A CA 1
ATOM 677 C C . MET A 1 88 ? 21.488 -35.920 12.178 1.00 42.09 88 MET A C 1
ATOM 679 O O . MET A 1 88 ? 21.701 -35.775 10.979 1.00 42.09 88 MET A O 1
ATOM 683 N N . GLU A 1 89 ? 21.858 -35.008 13.078 1.00 44.38 89 GLU A N 1
ATOM 684 C CA . GLU A 1 89 ? 23.089 -34.231 12.893 1.00 44.38 89 GLU A CA 1
ATOM 685 C C . GLU A 1 89 ? 24.297 -35.125 13.263 1.00 44.38 89 GLU A C 1
ATOM 687 O O . GLU A 1 89 ? 24.573 -35.342 14.447 1.00 44.38 89 GLU A O 1
ATOM 692 N N . ARG A 1 90 ? 24.971 -35.716 12.262 1.00 47.56 90 ARG A N 1
ATOM 693 C CA . ARG A 1 90 ? 26.352 -36.260 12.328 1.00 47.56 90 ARG A CA 1
ATOM 694 C C . ARG A 1 90 ? 26.830 -36.698 10.931 1.00 47.56 90 ARG A C 1
ATOM 696 O O . ARG A 1 90 ? 26.753 -37.878 10.598 1.00 47.56 90 ARG A O 1
ATOM 703 N N . MET A 1 91 ? 27.327 -35.744 10.141 1.00 45.53 91 MET A N 1
ATOM 704 C CA . MET A 1 91 ? 28.624 -35.772 9.431 1.00 45.53 91 MET A CA 1
ATOM 705 C C . MET A 1 91 ? 28.828 -34.445 8.699 1.00 45.53 91 MET A C 1
ATOM 707 O O . MET A 1 91 ? 27.909 -34.053 7.950 1.00 45.53 91 MET A O 1
#

Radius of gyration: 23.82 Å; chains: 1; bounding box: 50×47×58 Å

pLDDT: mean 75.14, std 25.72, range [28.92, 98.0]

InterPro domains:
  IPR001360 Glycoside hydrolase family 1 [PF00232] (1-45)
  IPR017853 Glycoside hydrolase superfamily [SSF51445] (1-53)

Foldseek 3Di:
DFDQPPPCGRVDGDDQWDWDPVDPVRDTHGDPVNVQVVLCVQVVHRDDVVVPRDVSVPPDPPDDDDDDDDDDDDDDDDDDDDDDDDDDPDD

Sequence (91 aa):
MDNLEWAAGYSERFELFYVNRSDPTIPLIPKNSASRYASIITCNDFPDPALGPHECLNPEPEATSAPTVTTHENTVQTTVPILALDMMERM